Protein AF-A0A2B7ZZA5-F1 (afdb_monomer)

pLDDT: mean 92.78, std 8.33, range [49.09, 98.56]

Structure (mmCIF, N/CA/C/O backbone):
data_AF-A0A2B7ZZA5-F1
#
_entry.id   AF-A0A2B7ZZA5-F1
#
loop_
_atom_site.group_PDB
_atom_site.id
_atom_site.type_symbol
_atom_site.label_atom_id
_atom_site.label_alt_id
_atom_site.label_comp_id
_atom_site.label_asym_id
_atom_site.label_entity_id
_atom_site.label_seq_id
_atom_site.pdbx_PDB_ins_code
_atom_site.Cartn_x
_atom_site.Cartn_y
_atom_site.Cartn_z
_atom_site.occupancy
_atom_site.B_iso_or_equiv
_atom_site.auth_seq_id
_atom_site.auth_comp_id
_atom_site.auth_asym_id
_atom_site.auth_atom_id
_atom_site.pdbx_PDB_model_num
ATOM 1 N N . SER A 1 1 ? -12.307 -2.143 2.221 1.00 89.56 1 SER A N 1
ATOM 2 C CA . SER A 1 1 ? -11.939 -3.475 1.672 1.00 89.56 1 SER A CA 1
ATOM 3 C C . SER A 1 1 ? -10.626 -3.955 2.253 1.00 89.56 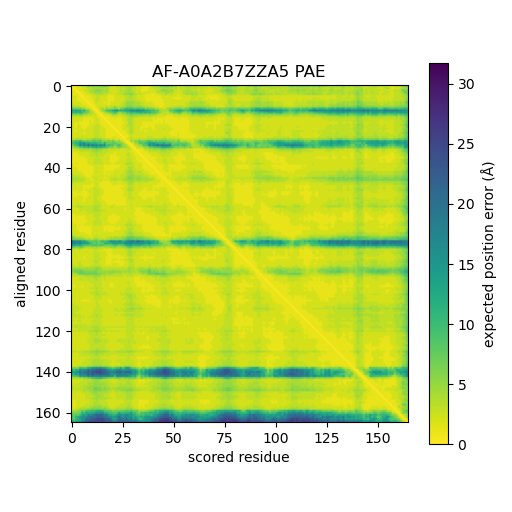1 SER A C 1
ATOM 5 O O . SER A 1 1 ? -9.896 -3.137 2.793 1.00 89.56 1 SER A O 1
ATOM 7 N N . TYR A 1 2 ? -10.281 -5.239 2.153 1.00 93.88 2 TYR A N 1
ATOM 8 C CA . TYR A 1 2 ? -8.982 -5.700 2.646 1.00 93.88 2 TYR A CA 1
ATOM 9 C C . TYR A 1 2 ? -8.316 -6.739 1.752 1.00 93.88 2 TYR A C 1
ATOM 11 O O . TYR A 1 2 ? -8.983 -7.406 0.966 1.00 93.88 2 TYR A O 1
ATOM 19 N N . SER A 1 3 ? -7.001 -6.876 1.917 1.00 93.81 3 SER A N 1
ATOM 20 C CA . SER A 1 3 ? -6.198 -7.945 1.331 1.00 93.81 3 SER A CA 1
ATOM 21 C C . SER A 1 3 ? -5.128 -8.408 2.319 1.00 93.81 3 SER A C 1
ATOM 23 O O . SER A 1 3 ? -4.377 -7.604 2.862 1.00 93.81 3 SER A O 1
ATOM 25 N N . SER A 1 4 ? -5.044 -9.708 2.578 1.00 93.00 4 SER A N 1
ATOM 26 C CA . SER A 1 4 ? -4.010 -10.291 3.450 1.00 93.00 4 SER A CA 1
ATOM 27 C C . SER A 1 4 ? -3.078 -11.253 2.714 1.00 93.00 4 SER A C 1
ATOM 29 O O . SER A 1 4 ? -2.131 -11.771 3.297 1.00 93.00 4 SER A O 1
ATOM 31 N N . GLY A 1 5 ? -3.340 -11.506 1.430 1.00 94.38 5 GLY A N 1
ATOM 32 C CA . GLY A 1 5 ? -2.539 -12.406 0.611 1.00 94.38 5 GLY A CA 1
ATOM 33 C C . GLY A 1 5 ? -1.246 -11.747 0.147 1.00 94.38 5 GLY A C 1
ATOM 34 O O . GLY A 1 5 ? -1.226 -10.564 -0.189 1.00 94.38 5 GLY A O 1
ATOM 35 N N . ASN A 1 6 ? -0.168 -12.528 0.088 1.00 97.50 6 ASN A N 1
ATOM 36 C CA . ASN A 1 6 ? 1.060 -12.077 -0.557 1.00 97.50 6 ASN A CA 1
ATOM 37 C C . ASN A 1 6 ? 0.809 -11.860 -2.055 1.00 97.50 6 ASN A C 1
ATOM 39 O O . ASN A 1 6 ? 0.188 -12.697 -2.711 1.00 97.50 6 ASN A O 1
ATOM 43 N N . VAL A 1 7 ? 1.337 -10.769 -2.600 1.00 97.81 7 VAL A N 1
ATOM 44 C CA . VAL A 1 7 ? 1.209 -10.417 -4.017 1.00 97.81 7 VAL A CA 1
ATOM 45 C C . VAL A 1 7 ? 2.576 -10.527 -4.675 1.00 97.81 7 VAL A C 1
ATOM 47 O O . VAL A 1 7 ? 3.582 -10.056 -4.141 1.00 97.81 7 VAL A O 1
ATOM 50 N N . SER A 1 8 ? 2.626 -11.154 -5.849 1.00 97.25 8 SER A N 1
ATOM 51 C CA . SER A 1 8 ? 3.846 -11.216 -6.649 1.00 97.25 8 SER A CA 1
ATOM 52 C C . SER A 1 8 ? 3.597 -10.798 -8.089 1.00 97.25 8 SER A C 1
ATOM 54 O O . SER A 1 8 ? 2.509 -11.004 -8.622 1.00 97.25 8 SER A O 1
ATOM 56 N N . GLY A 1 9 ? 4.603 -10.190 -8.712 1.00 95.62 9 GLY A N 1
ATOM 57 C CA . GLY A 1 9 ? 4.541 -9.766 -10.107 1.00 95.62 9 GLY A CA 1
ATOM 58 C C . GLY A 1 9 ? 5.895 -9.904 -10.785 1.00 95.62 9 GLY A C 1
ATOM 59 O O . GLY A 1 9 ? 6.924 -9.574 -10.199 1.00 95.62 9 GLY A O 1
ATOM 60 N N . ASN A 1 10 ? 5.900 -10.393 -12.023 1.00 95.50 10 ASN A N 1
ATOM 61 C CA . ASN A 1 10 ? 7.101 -10.511 -12.842 1.00 95.50 10 ASN A CA 1
ATOM 62 C C . ASN A 1 10 ? 6.796 -10.043 -14.266 1.00 95.50 10 ASN A C 1
ATOM 64 O O . ASN A 1 10 ? 6.030 -10.687 -14.980 1.00 95.50 10 ASN A O 1
ATOM 68 N N . LEU A 1 11 ? 7.396 -8.925 -14.666 1.00 93.56 11 LEU A N 1
ATOM 69 C CA . LEU A 1 11 ? 7.269 -8.363 -16.003 1.00 93.56 11 LEU A CA 1
ATOM 70 C C . LEU A 1 11 ? 8.636 -8.364 -16.694 1.00 93.56 11 LEU A C 1
ATOM 72 O O . LEU A 1 11 ? 9.503 -7.558 -16.375 1.00 93.56 11 LEU A O 1
ATOM 76 N N . SER A 1 12 ? 8.841 -9.261 -17.657 1.00 86.12 12 SER A N 1
ATOM 77 C CA . SER A 1 12 ? 10.101 -9.357 -18.412 1.00 86.12 12 SER A CA 1
ATOM 78 C C . SER A 1 12 ? 10.216 -8.337 -19.552 1.00 86.12 12 SER A C 1
ATOM 80 O O . SER A 1 12 ? 11.323 -8.010 -19.974 1.00 86.12 12 SER A O 1
ATOM 82 N N . ALA A 1 13 ? 9.087 -7.826 -20.048 1.00 81.69 13 ALA A N 1
ATOM 83 C CA . ALA A 1 13 ? 9.038 -6.847 -21.129 1.00 81.69 13 ALA A CA 1
ATOM 84 C C . ALA A 1 13 ? 9.404 -5.427 -20.656 1.00 81.69 13 ALA A C 1
ATOM 86 O O . ALA A 1 13 ? 9.359 -5.110 -19.466 1.00 81.69 13 ALA A O 1
ATOM 87 N N . ARG A 1 14 ? 9.720 -4.536 -21.607 1.00 84.75 14 ARG A N 1
ATOM 88 C CA . ARG A 1 14 ? 9.901 -3.101 -21.335 1.00 84.75 14 ARG A CA 1
ATOM 89 C C . ARG A 1 14 ? 8.549 -2.460 -21.007 1.00 84.75 14 ARG A C 1
ATOM 91 O O . ARG A 1 14 ? 7.862 -1.977 -21.899 1.00 84.75 14 ARG A O 1
ATOM 98 N N . GLY A 1 15 ? 8.180 -2.466 -19.730 1.00 88.00 15 GLY A N 1
ATOM 99 C CA . GLY A 1 15 ? 6.953 -1.857 -19.228 1.00 88.00 15 GLY A CA 1
ATOM 100 C C . GLY A 1 15 ? 7.041 -1.496 -17.748 1.00 88.00 15 GLY A C 1
ATOM 101 O O . GLY A 1 15 ? 7.956 -1.912 -17.034 1.00 88.00 15 GLY A O 1
ATOM 102 N N . ILE A 1 16 ? 6.087 -0.688 -17.295 1.00 92.38 16 ILE A N 1
ATOM 103 C CA . ILE A 1 16 ? 5.965 -0.304 -15.889 1.00 92.38 16 ILE A CA 1
ATOM 104 C C . ILE A 1 16 ? 5.022 -1.295 -15.209 1.00 92.38 16 ILE A C 1
ATOM 106 O O . ILE A 1 16 ? 3.869 -1.437 -15.615 1.00 92.38 16 ILE A O 1
ATOM 110 N N . LEU A 1 17 ? 5.509 -1.971 -14.171 1.00 95.62 17 LEU A N 1
ATOM 111 C CA . LEU A 1 17 ? 4.684 -2.834 -13.331 1.00 95.62 17 LEU A CA 1
ATOM 112 C C . LEU A 1 17 ? 4.091 -2.010 -12.182 1.00 95.62 17 LEU A C 1
ATOM 114 O O . LEU A 1 17 ? 4.825 -1.599 -11.287 1.00 95.62 17 LEU A O 1
ATOM 118 N N . ASN A 1 18 ? 2.774 -1.801 -12.203 1.00 96.88 18 ASN A N 1
ATOM 119 C CA . ASN A 1 18 ? 2.022 -1.238 -11.080 1.00 96.88 18 ASN A CA 1
ATOM 120 C C . ASN A 1 18 ? 1.524 -2.375 -10.190 1.00 96.88 18 ASN A C 1
ATOM 122 O O . ASN A 1 18 ? 0.770 -3.232 -10.655 1.00 96.88 18 ASN A O 1
ATOM 126 N N . ILE A 1 19 ? 1.939 -2.398 -8.927 1.00 97.88 19 ILE A N 1
ATOM 127 C CA . ILE A 1 19 ? 1.622 -3.492 -8.009 1.00 97.88 19 ILE A CA 1
ATOM 128 C C . ILE A 1 19 ? 1.348 -2.976 -6.600 1.00 97.88 19 ILE A C 1
ATOM 130 O O . ILE A 1 19 ? 2.120 -2.202 -6.035 1.00 97.88 19 ILE A O 1
ATOM 134 N N . GLY A 1 20 ? 0.246 -3.444 -6.023 1.00 97.56 20 GLY A N 1
ATOM 135 C CA . GLY A 1 20 ? -0.093 -3.192 -4.635 1.00 97.56 20 GLY A CA 1
ATOM 136 C C . GLY A 1 20 ? -0.893 -4.321 -4.018 1.00 97.56 20 GLY A C 1
ATOM 137 O O . GLY A 1 20 ? -1.386 -5.203 -4.723 1.00 97.56 20 GLY A O 1
ATOM 138 N N . GLY A 1 21 ? -0.993 -4.310 -2.690 1.00 97.19 21 GLY A N 1
ATOM 139 C CA . GLY A 1 21 ? -1.677 -5.359 -1.939 1.00 97.19 21 GLY A CA 1
ATOM 140 C C . GLY A 1 21 ? -3.180 -5.405 -2.211 1.00 97.19 21 GLY A C 1
ATOM 141 O O . GLY A 1 21 ? -3.770 -6.483 -2.173 1.00 97.19 21 GLY A O 1
ATOM 142 N N . LEU A 1 22 ? -3.793 -4.254 -2.510 1.00 94.69 22 LEU A N 1
ATOM 143 C CA . LEU A 1 22 ? -5.219 -4.131 -2.814 1.00 94.69 22 LEU A CA 1
ATOM 144 C C . LEU A 1 22 ? -5.487 -3.981 -4.318 1.00 94.69 22 LEU A C 1
ATOM 146 O O . LEU A 1 22 ? -6.417 -4.599 -4.829 1.00 94.69 22 LEU A O 1
ATOM 150 N N . ALA A 1 23 ? -4.704 -3.160 -5.022 1.00 95.75 23 ALA A N 1
ATOM 151 C CA . ALA A 1 23 ? -4.874 -2.905 -6.453 1.00 95.75 23 ALA A CA 1
ATOM 152 C C . ALA A 1 23 ? -3.553 -2.500 -7.126 1.00 95.75 23 ALA A C 1
ATOM 154 O O . ALA A 1 23 ? -2.614 -2.072 -6.465 1.00 95.75 23 ALA A O 1
ATOM 155 N N . GLY A 1 24 ? -3.474 -2.586 -8.456 1.00 96.56 24 GLY A N 1
ATOM 156 C CA . GLY A 1 24 ? -2.354 -2.002 -9.208 1.00 96.56 24 GLY A CA 1
ATOM 157 C C . GLY A 1 24 ? -2.426 -0.472 -9.230 1.00 96.56 24 GLY A C 1
ATOM 158 O O . GLY A 1 24 ? -1.463 0.201 -8.867 1.00 96.56 24 GLY A O 1
ATOM 159 N N . THR A 1 25 ? -3.601 0.057 -9.576 1.00 95.88 25 THR A N 1
ATOM 160 C CA . THR A 1 25 ? -3.884 1.493 -9.658 1.00 95.88 25 THR A CA 1
ATOM 161 C C . THR A 1 25 ? -5.193 1.802 -8.948 1.00 95.88 25 THR A C 1
ATOM 163 O O . THR A 1 25 ? -6.185 1.094 -9.113 1.00 95.88 25 THR A O 1
ATOM 166 N N . LEU A 1 26 ? -5.182 2.873 -8.168 1.00 93.56 26 LEU A N 1
ATOM 167 C CA . LEU A 1 26 ? -6.328 3.474 -7.513 1.00 93.56 26 LEU A CA 1
ATOM 168 C C . LEU A 1 26 ? -6.388 4.934 -7.963 1.00 93.56 26 LEU A C 1
ATOM 170 O O . LEU A 1 26 ? -5.543 5.732 -7.567 1.00 93.56 26 LEU A O 1
ATOM 174 N N . GLU A 1 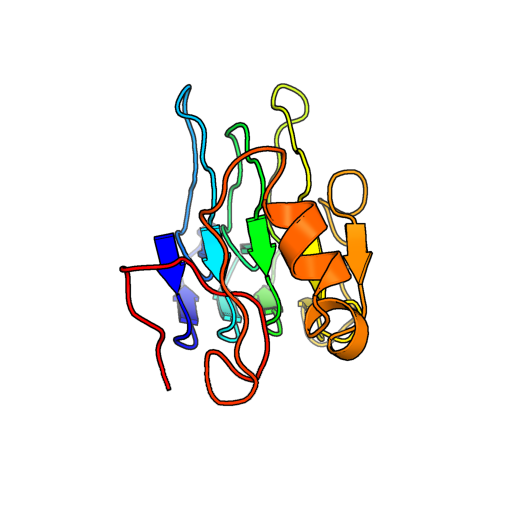27 ? -7.348 5.274 -8.817 1.00 91.50 27 GLU A N 1
ATOM 175 C CA . GLU A 1 27 ? -7.468 6.596 -9.440 1.00 91.50 27 GLU A CA 1
ATOM 176 C C . GLU A 1 27 ? -8.930 7.051 -9.534 1.00 91.50 27 GLU A C 1
ATOM 178 O O . GLU A 1 27 ? -9.857 6.247 -9.414 1.00 91.50 27 GLU A O 1
ATOM 183 N N . GLY A 1 28 ? -9.127 8.349 -9.767 1.00 85.44 28 GLY A N 1
ATOM 184 C CA . GLY A 1 28 ? -10.437 8.954 -10.002 1.00 85.44 28 GLY A CA 1
ATOM 185 C C . GLY A 1 28 ? -10.966 9.778 -8.828 1.00 85.44 28 GLY A C 1
ATOM 186 O O . GLY A 1 28 ? -10.280 10.020 -7.838 1.00 85.44 28 GLY A O 1
ATOM 187 N N . SER A 1 29 ? -12.211 10.240 -8.959 1.00 75.81 29 SER A N 1
ATOM 188 C CA . SER A 1 29 ? -12.876 11.120 -7.986 1.00 75.81 29 SER A CA 1
ATOM 189 C C . SER A 1 29 ? -13.521 10.378 -6.808 1.00 75.81 29 SER A C 1
ATOM 191 O O . SER A 1 29 ? -14.165 11.003 -5.967 1.00 75.81 29 SER A O 1
ATOM 193 N N . GLY A 1 30 ? -13.414 9.048 -6.765 1.00 70.75 30 GLY A N 1
ATOM 194 C CA . GLY A 1 30 ? -13.935 8.236 -5.670 1.00 70.75 30 GLY A CA 1
ATOM 195 C C . GLY A 1 30 ? -13.054 8.332 -4.425 1.00 70.75 30 GLY A C 1
ATOM 196 O O . GLY A 1 30 ? -11.830 8.352 -4.524 1.00 70.75 30 GLY A O 1
ATOM 197 N N . ASN A 1 31 ? -13.676 8.350 -3.245 1.00 82.75 31 ASN A N 1
ATOM 198 C CA . ASN A 1 31 ? -12.956 8.269 -1.976 1.00 82.75 31 ASN A CA 1
ATOM 199 C C . ASN A 1 31 ? -12.689 6.805 -1.623 1.00 82.75 31 ASN A C 1
ATOM 201 O O . ASN A 1 31 ? -13.620 5.999 -1.562 1.00 82.75 31 ASN A O 1
ATOM 205 N N . ILE A 1 32 ? -11.432 6.469 -1.340 1.00 90.50 32 ILE A N 1
ATOM 206 C CA . ILE A 1 32 ? -11.048 5.128 -0.893 1.00 90.50 32 ILE A CA 1
ATOM 207 C C . ILE A 1 32 ? -10.900 5.175 0.613 1.00 90.50 32 ILE A C 1
ATOM 209 O O . ILE A 1 32 ? -9.970 5.780 1.143 1.00 90.50 32 ILE A O 1
ATOM 213 N N . SER A 1 33 ? -11.827 4.541 1.314 1.00 92.94 33 SER A N 1
ATOM 214 C CA . SER A 1 33 ? -11.854 4.590 2.765 1.00 92.94 33 SER A CA 1
ATOM 215 C C . SER A 1 33 ? -11.920 3.213 3.390 1.00 92.94 33 SER A C 1
ATOM 217 O O . SER A 1 33 ? -12.440 2.261 2.803 1.00 92.94 33 SER A O 1
ATOM 219 N N . ASN A 1 34 ? -11.402 3.129 4.613 1.00 93.81 34 ASN A N 1
ATOM 220 C CA . ASN A 1 34 ? -11.479 1.937 5.445 1.00 93.81 34 ASN A CA 1
ATOM 221 C C . ASN A 1 34 ? -10.912 0.708 4.718 1.00 93.81 34 ASN A C 1
ATOM 223 O O . ASN A 1 34 ? -11.598 -0.301 4.504 1.00 93.81 34 ASN A O 1
ATOM 227 N N . CYS A 1 35 ? -9.665 0.834 4.262 1.00 94.56 35 CYS A N 1
ATOM 228 C CA . CYS A 1 35 ? -8.975 -0.209 3.520 1.00 94.56 35 CYS A CA 1
ATOM 229 C C . CYS A 1 35 ? -7.667 -0.615 4.183 1.00 94.56 35 CYS A C 1
ATOM 231 O O . CYS A 1 35 ? -6.948 0.221 4.724 1.00 94.56 35 CYS A O 1
ATOM 233 N N . PHE A 1 36 ? -7.321 -1.897 4.094 1.00 96.62 36 PHE A N 1
ATOM 234 C CA . PHE A 1 36 ? -6.014 -2.341 4.559 1.00 96.62 36 PHE A CA 1
ATOM 235 C C . PHE A 1 36 ? -5.396 -3.451 3.722 1.00 96.62 36 PHE A C 1
ATOM 237 O O . PHE A 1 36 ? -6.103 -4.245 3.099 1.00 96.62 36 PHE A O 1
ATOM 244 N N . ALA A 1 37 ? -4.065 -3.518 3.754 1.00 97.50 37 ALA A N 1
ATOM 245 C CA . ALA A 1 37 ? -3.307 -4.623 3.187 1.00 97.50 37 ALA A CA 1
ATOM 246 C C . ALA A 1 37 ? -2.207 -5.113 4.140 1.00 97.50 37 ALA A C 1
ATOM 248 O O . ALA A 1 37 ? -1.402 -4.322 4.629 1.00 97.50 37 ALA A O 1
ATOM 249 N N . THR A 1 38 ? -2.154 -6.417 4.408 1.00 97.00 38 THR A N 1
ATOM 250 C CA . THR 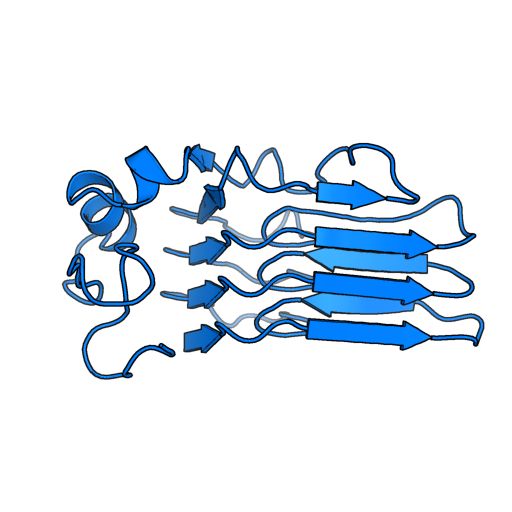A 1 38 ? -1.143 -7.008 5.312 1.00 97.00 38 THR A CA 1
ATOM 251 C C . THR A 1 38 ? -0.179 -7.970 4.627 1.00 97.00 38 THR A C 1
ATOM 253 O O . THR A 1 38 ? 0.876 -8.271 5.181 1.00 97.00 38 THR A O 1
ATOM 256 N N . GLY A 1 39 ? -0.508 -8.427 3.417 1.00 96.88 39 GLY A N 1
ATOM 257 C CA . GLY A 1 39 ? 0.345 -9.326 2.647 1.00 96.88 39 GLY A CA 1
ATOM 258 C C . GLY A 1 39 ? 1.624 -8.656 2.146 1.00 96.88 39 GLY A C 1
ATOM 259 O O . GLY A 1 39 ? 1.661 -7.452 1.888 1.00 96.88 39 GLY A O 1
ATOM 260 N N . ASN A 1 40 ? 2.678 -9.452 1.983 1.00 98.31 40 ASN A N 1
ATOM 261 C CA . ASN A 1 40 ? 3.945 -8.987 1.426 1.00 98.31 40 ASN A CA 1
ATOM 262 C C . ASN A 1 40 ? 3.859 -8.845 -0.097 1.00 98.31 40 ASN A C 1
ATOM 264 O O . ASN A 1 40 ? 3.217 -9.653 -0.770 1.00 98.31 40 ASN A O 1
ATOM 268 N N . ILE A 1 41 ? 4.582 -7.873 -0.648 1.00 98.56 41 ILE A N 1
ATOM 269 C CA . ILE A 1 41 ? 4.692 -7.628 -2.086 1.00 98.56 41 ILE A CA 1
ATOM 270 C C . ILE A 1 41 ? 6.093 -8.003 -2.563 1.00 98.56 41 ILE A C 1
ATOM 272 O O . ILE A 1 41 ? 7.085 -7.523 -2.018 1.00 98.56 41 ILE A O 1
ATOM 276 N N . ASN A 1 42 ? 6.166 -8.822 -3.614 1.00 97.81 42 ASN A N 1
ATOM 277 C CA . ASN A 1 42 ? 7.412 -9.189 -4.287 1.00 97.81 42 ASN A CA 1
ATOM 278 C C . ASN A 1 42 ? 7.293 -8.952 -5.795 1.00 97.81 42 ASN A C 1
ATOM 280 O O . ASN A 1 42 ? 6.617 -9.698 -6.503 1.00 97.81 42 ASN A O 1
ATOM 284 N N . ALA A 1 43 ? 7.953 -7.918 -6.300 1.00 96.38 43 ALA A N 1
ATOM 285 C CA . ALA A 1 43 ? 7.806 -7.481 -7.680 1.00 96.38 43 ALA A CA 1
ATOM 286 C C . ALA A 1 43 ? 9.140 -7.467 -8.420 1.00 96.38 43 ALA A C 1
ATOM 288 O O . ALA A 1 43 ? 10.156 -7.012 -7.895 1.00 96.38 43 ALA A O 1
ATOM 289 N N . ARG A 1 44 ? 9.130 -7.905 -9.677 1.00 95.12 44 ARG A N 1
ATOM 290 C CA . ARG A 1 44 ? 10.272 -7.812 -10.581 1.00 95.12 44 ARG A CA 1
ATOM 291 C C . ARG A 1 44 ? 9.840 -7.248 -11.928 1.00 95.12 44 ARG A C 1
ATOM 293 O O . ARG A 1 44 ? 8.867 -7.718 -12.509 1.00 95.12 44 ARG A O 1
ATOM 300 N N . SER A 1 45 ? 10.591 -6.281 -12.443 1.00 94.62 45 SER A N 1
ATOM 301 C CA . SER A 1 45 ? 10.418 -5.766 -13.801 1.00 94.62 45 SER A CA 1
ATOM 302 C C . SER A 1 45 ? 11.756 -5.671 -14.531 1.00 94.62 45 SER A C 1
ATOM 304 O O . SER A 1 45 ? 12.775 -5.318 -13.943 1.00 94.62 45 SER A O 1
ATOM 306 N N . GLY A 1 46 ? 11.756 -5.962 -15.832 1.00 91.62 46 GLY A N 1
ATOM 307 C CA . GLY A 1 46 ? 12.876 -5.701 -16.738 1.00 91.62 46 GLY A CA 1
ATOM 308 C C . GLY A 1 46 ? 13.040 -4.221 -17.099 1.00 91.62 46 GLY A C 1
ATOM 309 O O . GLY A 1 46 ? 13.940 -3.889 -17.872 1.00 91.62 46 GLY A O 1
ATOM 310 N N . PHE A 1 47 ? 12.177 -3.346 -16.569 1.00 92.44 47 PHE A N 1
ATOM 311 C CA . PHE A 1 47 ? 12.250 -1.898 -16.723 1.00 92.44 47 PHE A CA 1
ATOM 312 C C . PHE A 1 47 ? 11.975 -1.192 -15.387 1.00 92.44 47 PHE A C 1
ATOM 314 O O . PHE A 1 47 ? 12.911 -1.039 -14.612 1.00 92.44 47 PHE A O 1
ATOM 321 N N . ALA A 1 48 ? 10.735 -0.804 -15.074 1.00 93.81 48 ALA A N 1
ATOM 322 C CA . ALA A 1 48 ? 10.402 -0.048 -13.857 1.00 93.81 48 ALA A CA 1
ATOM 323 C C . ALA A 1 48 ? 9.287 -0.712 -13.035 1.00 93.81 48 ALA A C 1
ATOM 325 O O . ALA A 1 48 ? 8.447 -1.440 -13.578 1.00 93.81 48 ALA A O 1
ATOM 326 N N . VAL A 1 49 ? 9.272 -0.431 -11.728 1.00 95.94 49 VAL A N 1
ATOM 327 C CA . VAL A 1 49 ? 8.216 -0.856 -10.798 1.00 95.94 49 VAL A CA 1
ATOM 328 C C . VAL A 1 49 ? 7.674 0.344 -10.027 1.00 95.94 49 VAL A C 1
ATOM 330 O O . VAL A 1 49 ? 8.444 1.124 -9.461 1.00 95.94 49 VAL A O 1
ATOM 333 N N . TYR A 1 50 ? 6.346 0.443 -9.971 1.00 97.00 50 TYR A N 1
ATOM 334 C CA . TYR A 1 50 ? 5.612 1.278 -9.026 1.00 97.00 50 TYR A CA 1
ATOM 335 C C . TYR A 1 50 ? 4.940 0.360 -8.010 1.00 97.00 50 TYR A C 1
ATOM 337 O O . TYR A 1 50 ? 4.022 -0.390 -8.348 1.00 97.00 50 TYR A O 1
ATOM 345 N N . GLY A 1 51 ? 5.457 0.368 -6.783 1.00 97.44 51 GLY A N 1
ATOM 346 C CA . GLY A 1 51 ? 5.074 -0.572 -5.734 1.00 97.44 51 GLY A CA 1
ATOM 347 C C . GLY A 1 51 ? 4.602 0.147 -4.480 1.00 97.44 51 GLY A C 1
ATOM 348 O O . GLY A 1 51 ? 5.288 1.036 -3.986 1.00 97.44 51 GLY A O 1
ATOM 349 N N . GLY A 1 52 ? 3.459 -0.253 -3.934 1.00 97.81 52 GLY A N 1
ATOM 350 C CA . GLY A 1 52 ? 2.980 0.274 -2.658 1.00 97.81 52 GLY A CA 1
ATOM 351 C C . GLY A 1 52 ? 2.111 -0.727 -1.920 1.00 97.81 52 GLY A C 1
ATOM 352 O O . GLY A 1 52 ? 1.455 -1.557 -2.540 1.00 97.81 52 GLY A O 1
ATOM 353 N N . GLY A 1 53 ? 2.099 -0.675 -0.589 1.00 98.12 53 GLY A N 1
ATOM 354 C CA . GLY A 1 53 ? 1.379 -1.656 0.226 1.00 98.12 53 GLY A CA 1
ATOM 355 C C . GLY A 1 53 ? -0.113 -1.753 -0.103 1.00 98.12 53 GLY A C 1
ATOM 356 O O . GLY A 1 53 ? -0.659 -2.851 -0.088 1.00 98.12 53 GLY A O 1
ATOM 357 N N . LEU A 1 54 ? -0.765 -0.648 -0.485 1.00 97.44 54 LEU A N 1
ATOM 358 C CA . LEU A 1 54 ? -2.145 -0.655 -0.987 1.00 97.44 54 LEU A CA 1
ATOM 359 C C . LEU A 1 54 ? -2.190 -0.691 -2.515 1.00 97.44 54 LEU A C 1
ATOM 361 O O . LEU A 1 54 ? -2.877 -1.547 -3.077 1.00 97.44 54 LEU A O 1
ATOM 365 N N . ALA A 1 55 ? -1.471 0.222 -3.173 1.00 97.56 55 ALA A N 1
ATOM 366 C CA . ALA A 1 55 ? -1.468 0.359 -4.624 1.00 97.56 55 ALA A CA 1
ATOM 367 C C . ALA A 1 55 ? -0.101 0.737 -5.198 1.00 97.56 55 ALA A C 1
ATOM 369 O O . ALA A 1 55 ? 0.681 1.444 -4.568 1.00 97.56 55 ALA A O 1
ATOM 370 N N . GLY A 1 56 ? 0.161 0.323 -6.437 1.00 97.62 56 GLY A N 1
ATOM 371 C CA . GLY A 1 56 ? 1.322 0.800 -7.188 1.00 97.62 56 GLY A CA 1
ATOM 372 C C . GLY A 1 56 ? 1.188 2.284 -7.523 1.00 97.62 56 GLY A C 1
ATOM 373 O O .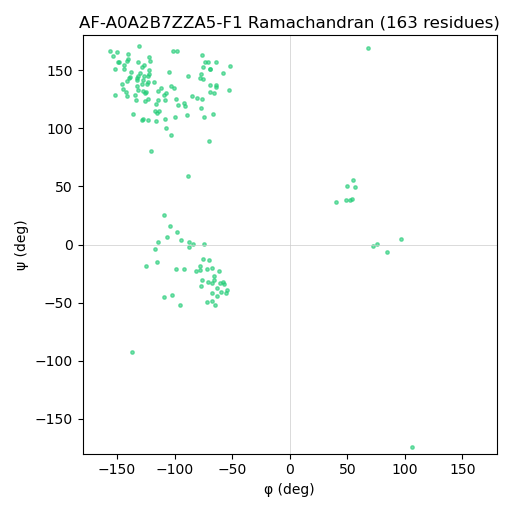 GLY A 1 56 ? 2.084 3.072 -7.229 1.00 97.62 56 GLY A O 1
ATOM 374 N N . ALA A 1 57 ? 0.031 2.678 -8.052 1.00 96.56 57 ALA A N 1
ATOM 375 C CA . ALA A 1 57 ? -0.355 4.070 -8.258 1.00 96.56 57 ALA A CA 1
ATOM 376 C C . ALA A 1 57 ? -1.576 4.415 -7.394 1.00 96.56 57 ALA A C 1
ATOM 378 O O . ALA A 1 57 ? -2.627 3.790 -7.508 1.00 96.56 57 ALA A O 1
ATOM 379 N N . LEU A 1 58 ? -1.429 5.404 -6.520 1.00 96.19 58 LEU A N 1
ATOM 380 C CA . LEU A 1 58 ? -2.413 5.851 -5.541 1.00 96.19 58 LEU A CA 1
ATOM 381 C C . LEU A 1 58 ? -2.749 7.326 -5.799 1.00 96.19 58 LEU A C 1
ATOM 383 O O . LEU A 1 58 ? -2.220 8.235 -5.160 1.00 96.19 58 LEU A O 1
ATOM 387 N N . LEU A 1 59 ? -3.618 7.543 -6.781 1.00 95.12 59 LEU A N 1
ATOM 388 C CA . LEU A 1 59 ? -3.958 8.832 -7.387 1.00 95.12 59 LEU A CA 1
ATOM 389 C C . LEU A 1 59 ? -5.379 9.299 -7.023 1.00 95.12 59 LEU A C 1
ATOM 391 O O . LEU A 1 59 ? -5.998 10.052 -7.772 1.00 95.12 59 LEU A O 1
ATOM 395 N N . ALA A 1 60 ? -5.904 8.834 -5.890 1.00 94.06 60 ALA A N 1
ATOM 396 C CA . ALA A 1 60 ? -7.220 9.182 -5.363 1.00 94.06 60 ALA A CA 1
ATOM 397 C C . ALA A 1 60 ? -7.118 9.567 -3.881 1.00 94.06 60 ALA A C 1
ATOM 399 O O . ALA A 1 60 ? -6.183 9.155 -3.189 1.00 94.06 60 ALA A O 1
ATOM 400 N N . SER A 1 61 ? -8.093 10.335 -3.388 1.00 94.88 61 SER A N 1
ATOM 401 C CA . SER A 1 61 ? -8.174 10.669 -1.964 1.00 94.88 61 SER A CA 1
ATOM 402 C C . SER A 1 61 ? -8.448 9.416 -1.139 1.00 94.88 61 SER A C 1
ATOM 404 O O . SER A 1 61 ? -9.374 8.653 -1.440 1.00 94.88 61 SER A O 1
ATOM 406 N N . ILE A 1 62 ? -7.652 9.212 -0.088 1.00 94.75 62 ILE A N 1
ATOM 407 C CA . ILE A 1 62 ? -7.770 8.049 0.786 1.00 94.75 62 ILE A CA 1
ATOM 408 C C . ILE A 1 62 ? -7.894 8.431 2.260 1.00 94.75 62 ILE A C 1
ATOM 410 O O . ILE A 1 62 ? -7.287 9.397 2.728 1.00 94.75 62 ILE A O 1
ATOM 414 N N . ALA A 1 63 ? -8.681 7.653 3.003 1.00 95.00 63 ALA A N 1
ATOM 415 C CA . ALA A 1 63 ? -8.938 7.903 4.415 1.00 95.00 63 ALA A CA 1
ATOM 416 C C . ALA A 1 63 ? -9.005 6.619 5.247 1.00 95.00 63 ALA A C 1
ATOM 418 O O . ALA A 1 63 ? -9.632 5.644 4.836 1.00 95.00 63 ALA A O 1
ATOM 419 N N . ASN A 1 64 ? -8.445 6.643 6.459 1.00 95.94 64 ASN A N 1
ATOM 420 C CA . ASN A 1 64 ? -8.523 5.533 7.416 1.00 95.94 64 ASN A CA 1
ATOM 421 C C . ASN A 1 64 ? -7.975 4.227 6.825 1.00 95.94 64 ASN A C 1
ATOM 423 O O . ASN A 1 64 ? -8.643 3.193 6.831 1.00 95.94 64 ASN A O 1
ATOM 427 N N . CYS A 1 65 ? -6.781 4.290 6.245 1.00 96.81 65 CYS A N 1
ATOM 428 C CA . CYS A 1 65 ? -6.184 3.169 5.533 1.00 96.81 65 CYS A CA 1
ATOM 429 C C . CYS A 1 65 ? -4.830 2.799 6.127 1.00 96.81 65 CYS A C 1
ATOM 431 O O . CYS A 1 65 ? -4.103 3.662 6.623 1.00 96.81 65 CYS A O 1
ATOM 433 N N . TYR A 1 66 ? -4.446 1.526 6.045 1.00 98.00 66 TYR A N 1
ATOM 434 C CA . TYR A 1 66 ? -3.104 1.132 6.464 1.00 98.00 66 TYR A CA 1
ATOM 435 C C . TYR A 1 66 ? -2.522 -0.041 5.679 1.00 98.00 66 TYR A C 1
ATOM 437 O O . TYR A 1 66 ? -3.246 -0.866 5.123 1.00 98.00 66 TYR A O 1
ATOM 445 N N . ALA A 1 67 ? -1.193 -0.135 5.673 1.00 98.44 67 ALA A N 1
ATOM 446 C CA . ALA A 1 67 ? -0.476 -1.292 5.150 1.00 98.44 67 ALA A CA 1
ATOM 447 C C . ALA A 1 67 ? 0.620 -1.760 6.116 1.00 98.44 67 ALA A C 1
ATOM 449 O O . ALA A 1 67 ? 1.284 -0.936 6.755 1.00 98.44 67 ALA A O 1
ATOM 450 N N . THR A 1 68 ? 0.806 -3.079 6.242 1.00 98.06 68 THR A N 1
ATOM 451 C CA . THR A 1 68 ? 1.792 -3.654 7.183 1.00 98.06 68 THR A CA 1
ATOM 452 C C . THR A 1 68 ? 2.821 -4.596 6.576 1.00 98.06 68 THR A C 1
ATOM 454 O O . THR A 1 68 ? 3.846 -4.831 7.222 1.00 98.06 68 THR A O 1
ATOM 457 N N . GLY A 1 69 ? 2.556 -5.121 5.378 1.00 97.94 69 GLY A N 1
ATOM 458 C CA . GLY A 1 69 ? 3.431 -6.067 4.694 1.00 97.94 69 GLY A CA 1
ATOM 459 C C . GLY A 1 69 ? 4.722 -5.433 4.180 1.00 97.94 69 GLY A C 1
ATOM 460 O O . GLY A 1 69 ? 4.802 -4.226 3.945 1.00 97.94 69 GLY A O 1
ATOM 461 N N . ASN A 1 70 ? 5.737 -6.271 3.983 1.00 98.56 70 ASN A N 1
ATOM 462 C CA . ASN A 1 70 ? 6.985 -5.880 3.336 1.00 98.56 70 ASN A CA 1
ATOM 463 C C . ASN A 1 70 ? 6.750 -5.600 1.847 1.00 98.56 70 ASN A C 1
ATOM 465 O O . ASN A 1 70 ? 5.903 -6.236 1.219 1.00 98.56 70 ASN A O 1
ATOM 469 N N . VAL A 1 71 ? 7.550 -4.709 1.263 1.00 98.50 71 VAL A N 1
ATOM 470 C CA . VAL A 1 71 ? 7.507 -4.401 -0.173 1.00 98.50 71 VAL A CA 1
ATOM 471 C C . VAL A 1 71 ? 8.911 -4.543 -0.744 1.00 98.50 71 VAL A C 1
ATOM 473 O O . VAL A 1 71 ? 9.788 -3.725 -0.478 1.00 98.50 71 VAL A O 1
ATOM 476 N N . ALA A 1 72 ? 9.134 -5.587 -1.534 1.00 97.88 72 ALA A N 1
ATOM 477 C CA . ALA A 1 72 ? 10.409 -5.859 -2.182 1.00 97.88 72 ALA A CA 1
ATOM 478 C C . ALA A 1 72 ? 10.251 -5.770 -3.699 1.00 97.88 72 ALA A C 1
ATOM 480 O O . ALA A 1 72 ? 9.568 -6.586 -4.320 1.00 97.88 72 ALA A O 1
ATOM 481 N N . CYS A 1 73 ? 10.887 -4.769 -4.303 1.00 96.44 73 CYS A N 1
ATOM 482 C CA . CYS A 1 73 ? 10.845 -4.551 -5.744 1.00 96.44 73 CYS A CA 1
ATOM 483 C C . CYS A 1 73 ? 12.245 -4.670 -6.350 1.00 96.44 73 CYS A C 1
ATOM 485 O O . CYS A 1 73 ? 13.229 -4.205 -5.783 1.00 96.44 73 CYS A O 1
ATOM 487 N N . THR A 1 74 ? 12.346 -5.291 -7.521 1.00 94.81 74 THR A N 1
ATOM 488 C CA . THR A 1 74 ? 13.584 -5.373 -8.304 1.00 94.81 74 THR A CA 1
ATOM 489 C C . THR A 1 74 ? 13.325 -4.851 -9.708 1.00 94.81 74 THR A C 1
ATOM 491 O O . THR A 1 74 ? 12.447 -5.363 -10.403 1.00 94.81 74 THR A O 1
ATOM 494 N N . ALA A 1 75 ? 14.088 -3.854 -10.144 1.00 92.62 75 ALA A N 1
ATOM 495 C CA . ALA A 1 75 ? 13.990 -3.328 -11.499 1.00 92.62 75 ALA A CA 1
ATOM 496 C C . ALA A 1 75 ? 15.328 -2.789 -12.007 1.00 92.62 75 ALA A C 1
ATOM 498 O O . ALA A 1 75 ? 16.216 -2.433 -11.233 1.00 92.62 75 ALA A O 1
ATOM 499 N N . THR A 1 76 ? 15.464 -2.737 -13.328 1.00 88.50 76 THR A N 1
ATOM 500 C CA . THR A 1 76 ? 16.692 -2.323 -14.023 1.00 88.50 76 THR A CA 1
ATOM 501 C C . THR A 1 76 ? 16.722 -0.827 -14.343 1.00 88.50 76 THR A C 1
ATOM 503 O O . THR A 1 76 ? 17.800 -0.278 -14.561 1.00 88.50 76 THR A O 1
ATOM 506 N N . ALA A 1 77 ? 15.567 -0.155 -14.386 1.00 79.06 77 ALA A N 1
ATOM 507 C CA . ALA A 1 77 ? 15.487 1.284 -14.595 1.00 79.06 77 ALA A CA 1
ATOM 508 C C . ALA A 1 77 ? 15.889 2.053 -13.331 1.00 79.06 77 ALA A C 1
ATOM 510 O O . ALA A 1 77 ? 15.704 1.589 -12.205 1.00 79.06 77 ALA A O 1
ATOM 511 N N . GLN A 1 78 ? 16.395 3.271 -13.536 1.00 69.31 78 GLN A N 1
ATOM 512 C CA . GLN A 1 78 ? 16.793 4.174 -12.454 1.00 69.31 78 GLN A CA 1
ATOM 513 C C . GLN A 1 78 ? 15.594 4.765 -11.694 1.00 69.31 78 GLN A C 1
ATOM 515 O O . GLN A 1 78 ? 15.747 5.184 -10.552 1.00 69.31 78 GLN A O 1
ATOM 520 N N . THR A 1 79 ? 14.400 4.783 -12.293 1.00 75.12 79 THR A N 1
ATOM 521 C CA . THR A 1 79 ? 13.191 5.365 -11.698 1.00 75.12 79 THR A CA 1
ATOM 522 C C . THR A 1 79 ? 12.255 4.277 -11.169 1.00 75.12 79 THR A C 1
ATOM 524 O O . THR A 1 79 ? 11.429 3.725 -11.894 1.00 75.12 79 THR A O 1
ATOM 527 N N . ASN A 1 80 ? 12.384 3.974 -9.877 1.00 90.38 80 ASN A N 1
ATOM 528 C CA . ASN A 1 80 ? 11.468 3.103 -9.140 1.00 90.38 80 ASN A CA 1
ATOM 529 C C . ASN A 1 80 ? 10.757 3.929 -8.077 1.00 90.38 80 ASN A C 1
ATOM 531 O O . ASN A 1 80 ? 11.412 4.549 -7.242 1.00 90.38 80 ASN A O 1
ATOM 535 N N . ASN A 1 81 ? 9.429 3.915 -8.109 1.00 96.00 81 ASN A N 1
ATOM 536 C CA . ASN A 1 81 ? 8.615 4.682 -7.176 1.00 96.00 81 ASN A CA 1
ATOM 537 C C . ASN A 1 81 ? 7.973 3.708 -6.200 1.00 96.00 81 ASN A C 1
ATOM 539 O O . ASN A 1 81 ? 7.010 3.020 -6.544 1.00 96.00 81 ASN A O 1
ATOM 543 N N . ILE A 1 82 ? 8.560 3.611 -5.010 1.00 97.12 82 ILE A N 1
ATOM 544 C CA . ILE A 1 82 ? 8.082 2.724 -3.959 1.00 97.12 82 ILE A CA 1
ATOM 545 C C . ILE A 1 82 ? 7.585 3.560 -2.790 1.00 97.12 82 ILE A C 1
ATOM 547 O O . ILE A 1 82 ? 8.280 4.462 -2.329 1.00 97.12 82 ILE A O 1
ATOM 551 N N . GLY A 1 83 ? 6.400 3.228 -2.300 1.00 97.44 83 GLY A N 1
ATOM 552 C CA . GLY A 1 83 ? 5.833 3.807 -1.092 1.00 97.44 83 GLY A CA 1
ATOM 553 C C . GLY A 1 83 ? 5.329 2.724 -0.156 1.00 97.44 83 GLY A C 1
ATOM 554 O O . GLY A 1 83 ? 5.274 1.540 -0.498 1.00 97.44 83 GLY A O 1
ATOM 555 N N . ALA A 1 84 ? 4.967 3.120 1.055 1.00 97.50 84 ALA A N 1
ATOM 556 C CA . ALA A 1 84 ? 4.400 2.187 2.015 1.00 97.50 84 ALA A CA 1
ATOM 557 C C . ALA A 1 84 ? 2.934 1.859 1.718 1.00 97.50 84 ALA A C 1
ATOM 559 O O . ALA A 1 84 ? 2.513 0.724 1.910 1.00 97.50 84 ALA A O 1
ATOM 560 N N . LEU A 1 85 ? 2.158 2.824 1.232 1.00 97.81 85 LEU A N 1
ATOM 561 C CA . LEU A 1 85 ? 0.784 2.673 0.758 1.00 97.81 85 LEU A CA 1
ATOM 562 C C . LEU A 1 85 ? 0.720 2.810 -0.765 1.00 97.81 85 LEU A C 1
ATOM 564 O O . LEU A 1 85 ? 0.059 1.990 -1.400 1.00 97.81 85 LEU A O 1
ATOM 568 N N . GLY A 1 86 ? 1.394 3.810 -1.336 1.00 97.38 86 GLY A N 1
ATOM 569 C CA . GLY A 1 86 ? 1.333 4.150 -2.758 1.00 97.38 86 GLY A CA 1
ATOM 570 C C . GLY A 1 86 ? 2.711 4.374 -3.369 1.00 97.38 86 GLY A C 1
ATOM 571 O O . GLY A 1 86 ? 3.442 5.235 -2.899 1.00 97.38 86 GLY A O 1
ATOM 572 N N . GLY A 1 87 ? 3.055 3.652 -4.438 1.00 97.19 87 GLY A N 1
ATOM 573 C CA . GLY A 1 87 ? 4.308 3.880 -5.169 1.00 97.19 87 GLY A CA 1
ATOM 574 C C . GLY A 1 87 ? 4.345 5.252 -5.842 1.00 97.19 87 GLY A C 1
ATOM 575 O O . GLY A 1 87 ? 5.261 6.038 -5.623 1.00 97.19 87 GLY A O 1
ATOM 576 N N . VAL A 1 88 ? 3.315 5.581 -6.613 1.00 96.75 88 VAL A N 1
ATOM 577 C CA . VAL A 1 88 ? 3.082 6.925 -7.159 1.00 96.75 88 VAL A CA 1
ATOM 578 C C . VAL A 1 88 ? 1.911 7.554 -6.423 1.00 96.75 88 VAL A C 1
ATOM 580 O O . VAL A 1 88 ? 0.861 6.928 -6.316 1.00 96.75 88 VAL A O 1
ATOM 583 N N . ILE A 1 89 ? 2.073 8.786 -5.946 1.00 96.00 89 ILE A N 1
ATOM 584 C CA . ILE A 1 89 ? 1.026 9.541 -5.248 1.00 96.00 89 ILE A CA 1
ATOM 585 C C . ILE A 1 89 ? 0.724 10.864 -5.955 1.00 96.00 89 ILE A C 1
ATOM 587 O O . ILE A 1 89 ? 1.559 11.379 -6.698 1.00 96.00 89 ILE A O 1
ATOM 591 N N . SER A 1 90 ? -0.468 11.415 -5.721 1.00 93.06 90 SER A N 1
ATOM 592 C CA . SER A 1 90 ? -0.888 12.713 -6.260 1.00 93.06 90 SER A CA 1
ATOM 593 C C . SER A 1 90 ? -0.813 13.797 -5.187 1.00 93.06 90 SER A C 1
ATOM 595 O O . SER A 1 90 ? -1.269 13.602 -4.066 1.00 93.06 90 SER A O 1
ATOM 597 N N . SER A 1 91 ? -0.289 14.976 -5.528 1.00 88.69 91 SER A N 1
ATOM 598 C CA . SER A 1 91 ? -0.328 16.148 -4.639 1.00 88.69 91 SER A CA 1
ATOM 599 C C . SER A 1 91 ? -1.706 16.814 -4.576 1.00 88.69 91 SER A C 1
ATOM 601 O O . SER A 1 91 ? -1.933 17.671 -3.730 1.00 88.69 91 SER A O 1
ATOM 603 N N . ASN A 1 92 ? -2.616 16.449 -5.483 1.00 89.19 92 ASN A N 1
ATOM 604 C CA . ASN A 1 92 ? -3.933 17.074 -5.633 1.00 89.19 92 ASN A CA 1
ATOM 605 C C . ASN A 1 92 ? -5.047 16.282 -4.929 1.00 89.19 92 ASN A C 1
ATOM 607 O O . ASN A 1 92 ? -6.228 16.541 -5.153 1.00 89.19 92 ASN A O 1
ATOM 611 N N . THR A 1 93 ? -4.683 15.291 -4.115 1.00 90.19 93 THR A N 1
ATOM 612 C CA . THR A 1 93 ? -5.610 14.429 -3.376 1.00 90.19 93 THR A CA 1
ATOM 613 C C . THR A 1 93 ? -5.339 14.504 -1.882 1.00 90.19 93 THR A C 1
ATOM 615 O O . THR A 1 93 ? -4.267 14.919 -1.442 1.00 90.19 93 THR A O 1
ATOM 618 N N . THR A 1 94 ? -6.317 14.095 -1.079 1.00 93.88 94 THR A N 1
ATOM 619 C CA . THR A 1 94 ? -6.209 14.131 0.380 1.00 93.88 94 THR A CA 1
ATOM 620 C C . THR A 1 94 ? -5.875 12.752 0.931 1.00 93.88 94 THR A C 1
ATOM 622 O O . THR A 1 94 ? -6.492 11.760 0.553 1.00 93.88 94 THR A O 1
ATOM 625 N N . TYR A 1 95 ? -4.925 12.706 1.862 1.00 95.00 95 TYR A N 1
ATOM 626 C CA . TYR A 1 95 ? -4.559 11.511 2.613 1.00 95.00 95 TYR A CA 1
ATOM 627 C C . TYR A 1 95 ? -4.850 11.783 4.087 1.00 95.00 95 TYR A C 1
ATOM 629 O O . TYR A 1 95 ? -4.252 12.674 4.689 1.00 95.00 95 TYR A O 1
ATOM 637 N N . THR A 1 96 ? -5.798 11.057 4.671 1.00 95.19 96 THR A N 1
ATOM 638 C CA . THR A 1 96 ? -6.238 11.280 6.056 1.00 95.19 96 THR A CA 1
ATOM 639 C C . THR A 1 96 ? -6.144 9.988 6.847 1.00 95.19 96 THR A C 1
ATOM 641 O O . THR A 1 96 ? -6.621 8.953 6.395 1.00 95.19 96 THR A O 1
ATOM 644 N N . ASN A 1 97 ? -5.530 10.022 8.032 1.00 96.00 97 ASN A N 1
ATOM 645 C CA . ASN A 1 97 ? -5.429 8.854 8.918 1.00 96.00 97 ASN A CA 1
ATOM 646 C C . ASN A 1 97 ? -4.910 7.612 8.173 1.00 96.00 97 ASN A C 1
ATOM 648 O O . ASN A 1 97 ? -5.516 6.540 8.174 1.00 96.00 97 ASN A O 1
ATOM 652 N N . CYS A 1 98 ? -3.800 7.812 7.459 1.00 97.25 98 CYS A N 1
ATOM 653 C CA . CYS A 1 98 ? -3.144 6.807 6.636 1.00 97.25 98 CYS A CA 1
ATOM 654 C C . CYS A 1 98 ? -1.837 6.368 7.291 1.00 97.25 98 CYS A C 1
ATOM 656 O O . CYS A 1 9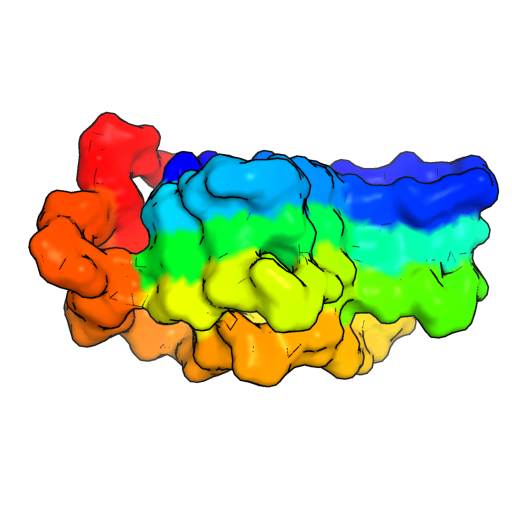8 ? -0.980 7.203 7.590 1.00 97.25 98 CYS A O 1
ATOM 658 N N . TYR A 1 99 ? -1.681 5.064 7.521 1.00 98.31 99 TYR A N 1
ATOM 659 C CA . TYR A 1 99 ? -0.628 4.547 8.396 1.00 98.31 99 TYR A CA 1
ATOM 660 C C . TYR A 1 99 ? 0.158 3.394 7.788 1.00 98.31 99 TYR A C 1
ATOM 662 O O . TYR A 1 99 ? -0.395 2.520 7.126 1.00 98.31 99 TYR A O 1
ATOM 670 N N . ARG A 1 100 ? 1.453 3.347 8.091 1.00 98.19 100 ARG A N 1
ATOM 671 C CA . ARG A 1 100 ? 2.344 2.260 7.672 1.00 98.19 100 ARG A CA 1
ATOM 672 C C . ARG A 1 100 ? 3.011 1.590 8.860 1.00 98.19 100 ARG A C 1
ATOM 674 O O . ARG A 1 100 ? 3.384 2.276 9.813 1.00 98.19 100 ARG A O 1
ATOM 681 N N . ASN A 1 101 ? 3.256 0.287 8.748 1.00 98.44 101 ASN A N 1
ATOM 682 C CA . ASN A 1 101 ? 4.149 -0.417 9.664 1.00 98.44 101 ASN A CA 1
ATOM 683 C C . ASN A 1 101 ? 5.593 0.076 9.469 1.00 98.44 101 ASN A C 1
ATOM 685 O O . ASN A 1 101 ? 6.207 -0.168 8.432 1.00 98.44 101 ASN A O 1
ATOM 689 N N . SER A 1 102 ? 6.154 0.761 10.462 1.00 98.06 102 SER A N 1
ATOM 690 C CA . SER A 1 102 ? 7.524 1.283 10.422 1.00 98.06 102 SER A CA 1
ATOM 691 C C . SER A 1 102 ? 8.594 0.191 10.429 1.00 98.06 102 SER A C 1
ATOM 693 O O . SER A 1 102 ? 9.713 0.456 10.002 1.00 98.06 102 SER A O 1
ATOM 695 N N . GLY A 1 103 ? 8.247 -1.021 10.871 1.00 98.06 103 GLY A N 1
ATOM 696 C CA . GLY A 1 103 ? 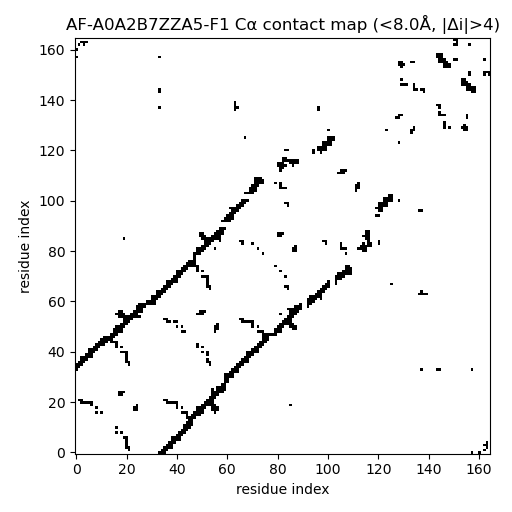9.121 -2.191 10.829 1.00 98.06 103 GLY A CA 1
ATOM 697 C C . GLY A 1 103 ? 9.047 -2.992 9.527 1.00 98.06 103 GLY A C 1
ATOM 698 O O . GLY A 1 103 ? 9.750 -3.992 9.409 1.00 98.06 103 GLY A O 1
ATOM 699 N N . ALA A 1 104 ? 8.194 -2.610 8.569 1.00 98.12 104 ALA A N 1
ATOM 700 C CA . ALA A 1 104 ? 8.135 -3.284 7.277 1.00 98.12 104 ALA A CA 1
ATOM 701 C C . ALA A 1 104 ? 9.411 -3.007 6.468 1.00 98.12 104 ALA A C 1
ATOM 703 O O . ALA A 1 104 ? 9.824 -1.857 6.301 1.00 98.12 104 ALA A O 1
ATOM 704 N N . ALA A 1 105 ? 10.018 -4.062 5.929 1.00 98.25 105 ALA A N 1
ATOM 705 C CA . ALA A 1 105 ? 11.142 -3.947 5.014 1.00 98.25 105 ALA A CA 1
ATOM 706 C C . ALA A 1 105 ? 10.631 -3.482 3.644 1.00 98.25 105 ALA A C 1
ATOM 708 O O . ALA A 1 105 ? 9.959 -4.232 2.932 1.00 98.25 105 ALA A O 1
ATOM 709 N N . ILE A 1 106 ? 10.949 -2.238 3.282 1.00 98.38 106 ILE A N 1
ATOM 710 C CA . ILE A 1 106 ? 10.597 -1.652 1.987 1.00 98.38 106 ILE A CA 1
ATOM 711 C C . ILE A 1 106 ? 11.883 -1.404 1.203 1.00 98.38 106 ILE A C 1
ATOM 713 O O . ILE A 1 106 ? 12.735 -0.619 1.623 1.00 98.38 106 ILE A O 1
ATOM 717 N N . THR A 1 107 ? 12.045 -2.114 0.087 1.00 97.81 107 THR A N 1
ATOM 718 C CA . THR A 1 107 ? 13.320 -2.200 -0.632 1.00 97.81 107 THR A CA 1
ATOM 719 C C . THR A 1 107 ? 13.172 -2.108 -2.146 1.00 97.81 107 THR A C 1
ATOM 721 O O . THR A 1 107 ? 12.196 -2.583 -2.734 1.00 97.81 107 THR A O 1
ATOM 724 N N . VAL A 1 108 ? 14.199 -1.538 -2.776 1.00 96.31 108 VAL A N 1
ATOM 725 C CA . VAL A 1 108 ? 14.434 -1.566 -4.222 1.00 96.31 108 VAL A CA 1
ATOM 726 C C . VAL A 1 108 ? 15.805 -2.175 -4.463 1.00 96.31 108 VAL A C 1
ATOM 728 O O . VAL A 1 108 ? 16.796 -1.706 -3.909 1.00 96.31 108 VAL A O 1
ATOM 731 N N . ASN A 1 109 ? 15.878 -3.221 -5.288 1.00 95.19 109 ASN A N 1
ATOM 732 C CA . ASN A 1 109 ? 17.132 -3.906 -5.626 1.00 95.19 109 ASN A CA 1
ATOM 733 C C . ASN A 1 109 ? 17.931 -4.341 -4.377 1.00 95.19 109 ASN A C 1
ATOM 735 O O . ASN A 1 109 ? 19.156 -4.240 -4.332 1.00 95.19 109 ASN A O 1
ATOM 739 N N . GLY A 1 110 ? 17.218 -4.794 -3.340 1.00 95.00 110 GLY A N 1
ATOM 740 C CA . GLY A 1 110 ? 17.798 -5.241 -2.070 1.00 95.00 110 GLY A CA 1
ATOM 741 C C . GLY A 1 110 ? 18.272 -4.124 -1.133 1.00 95.00 110 GLY A C 1
ATOM 742 O O . GLY A 1 110 ? 18.756 -4.433 -0.049 1.00 95.00 110 GLY A O 1
ATOM 743 N N . GLN A 1 111 ? 18.126 -2.850 -1.507 1.00 95.75 111 GLN A N 1
ATOM 744 C CA . GLN A 1 111 ? 18.477 -1.702 -0.666 1.00 95.75 111 GLN A CA 1
ATOM 745 C C . GLN A 1 111 ? 17.221 -1.033 -0.095 1.00 95.75 111 GLN A C 1
ATOM 747 O O . GLN A 1 111 ? 16.188 -1.040 -0.770 1.00 95.75 111 GLN A O 1
ATOM 752 N N . PRO A 1 112 ? 17.276 -0.439 1.114 1.00 97.06 112 PRO A N 1
A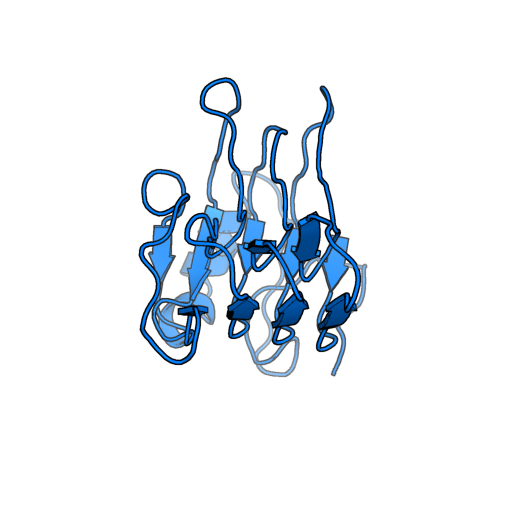TOM 753 C CA . PRO A 1 112 ? 16.168 0.347 1.652 1.00 97.06 112 PRO A CA 1
ATOM 754 C C . PRO A 1 112 ? 15.716 1.432 0.668 1.00 97.06 112 PRO A C 1
ATOM 756 O O . PRO A 1 112 ? 16.542 2.154 0.110 1.00 97.06 112 PRO A O 1
ATOM 759 N N . ALA A 1 113 ? 14.408 1.541 0.446 1.00 95.44 113 ALA A N 1
ATOM 760 C CA . ALA A 1 113 ? 13.854 2.532 -0.469 1.00 95.44 113 ALA A CA 1
ATOM 761 C C . ALA A 1 113 ? 13.573 3.865 0.238 1.00 95.44 113 ALA A C 1
ATOM 763 O O . ALA A 1 113 ? 13.103 3.894 1.378 1.00 95.44 113 ALA A O 1
ATOM 764 N N . THR A 1 114 ? 13.766 4.972 -0.477 1.00 95.75 114 THR A N 1
ATOM 765 C CA . THR A 1 114 ? 13.177 6.262 -0.100 1.00 95.75 114 THR A CA 1
ATOM 766 C C . THR A 1 114 ? 11.701 6.247 -0.478 1.00 95.75 114 THR A C 1
ATOM 768 O O . THR A 1 114 ? 11.372 6.122 -1.656 1.00 95.75 114 THR A O 1
ATOM 771 N N . LEU A 1 115 ? 10.817 6.359 0.513 1.00 97.31 115 LEU A N 1
ATOM 772 C CA . LEU A 1 115 ? 9.376 6.254 0.291 1.00 97.31 115 LEU A CA 1
ATOM 773 C C . LEU A 1 115 ? 8.817 7.526 -0.345 1.00 97.31 115 LEU A C 1
ATOM 775 O O . LEU A 1 115 ? 8.951 8.615 0.216 1.00 97.31 115 LEU A O 1
ATOM 779 N N . THR A 1 116 ? 8.138 7.378 -1.477 1.00 97.00 116 THR A N 1
ATOM 780 C CA . THR A 1 116 ? 7.472 8.484 -2.185 1.00 97.00 116 THR A CA 1
ATOM 781 C C . THR A 1 116 ? 6.312 9.082 -1.392 1.00 97.00 116 THR A C 1
ATOM 783 O O . THR A 1 116 ? 6.016 10.265 -1.526 1.00 97.00 116 THR A O 1
ATOM 786 N N . ASP A 1 117 ? 5.687 8.285 -0.528 1.00 97.06 117 ASP A N 1
ATOM 787 C CA . ASP A 1 117 ? 4.524 8.649 0.277 1.00 97.06 117 ASP A CA 1
ATOM 788 C C . ASP A 1 117 ? 4.849 8.924 1.753 1.00 97.06 117 ASP A C 1
ATOM 790 O O . ASP A 1 117 ? 3.952 8.983 2.598 1.00 97.06 117 ASP A O 1
ATOM 794 N N . ALA A 1 118 ? 6.127 9.136 2.089 1.00 96.75 118 ALA A N 1
ATOM 795 C CA . ALA A 1 118 ? 6.551 9.419 3.461 1.00 96.75 118 ALA A CA 1
ATOM 796 C C . ALA A 1 118 ? 5.874 10.662 4.065 1.00 96.75 118 ALA A C 1
ATOM 798 O O . ALA A 1 118 ? 5.637 10.697 5.268 1.00 96.75 118 ALA A O 1
ATOM 799 N N . SER A 1 119 ? 5.565 11.675 3.248 1.00 95.69 119 SER A N 1
ATOM 800 C CA . SER A 1 119 ? 4.930 12.923 3.695 1.00 95.69 119 SER A CA 1
ATOM 801 C C . SER A 1 119 ? 3.424 12.799 3.936 1.00 95.69 119 SER A C 1
ATOM 803 O O . SER A 1 119 ? 2.850 13.641 4.621 1.00 95.69 119 SER A O 1
ATOM 805 N N . VAL A 1 120 ? 2.785 11.764 3.384 1.00 96.19 120 VAL A N 1
ATOM 806 C CA . VAL A 1 120 ? 1.327 11.556 3.442 1.00 96.19 120 VAL A CA 1
ATOM 807 C C . VAL A 1 120 ? 0.935 10.310 4.241 1.00 96.19 120 VAL A C 1
ATOM 809 O O . VAL A 1 120 ? -0.245 9.983 4.360 1.00 96.19 120 VAL A O 1
ATOM 812 N N . THR A 1 121 ? 1.920 9.61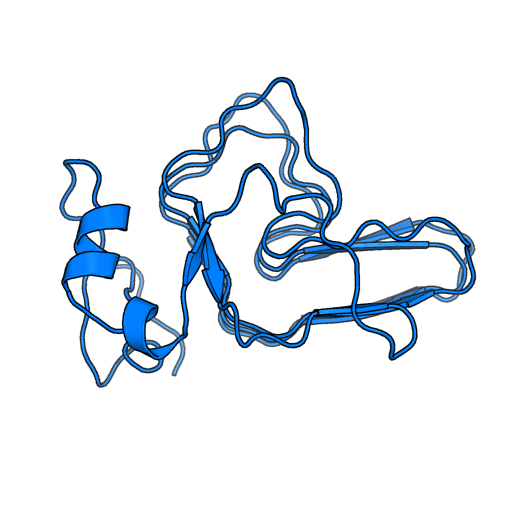1 4.812 1.00 96.31 121 THR A N 1
ATOM 813 C CA . THR A 1 121 ? 1.725 8.418 5.640 1.00 96.31 121 THR A CA 1
ATOM 814 C C . THR A 1 121 ? 2.367 8.599 7.007 1.00 96.31 121 THR A C 1
ATOM 816 O O . THR A 1 121 ? 3.483 9.094 7.142 1.00 96.31 121 THR A O 1
ATOM 819 N N . THR A 1 122 ? 1.673 8.157 8.052 1.00 98.19 122 THR A N 1
ATOM 820 C CA . THR A 1 122 ? 2.195 8.197 9.420 1.00 98.19 122 THR A CA 1
ATOM 821 C C . THR A 1 122 ? 2.800 6.835 9.789 1.00 98.19 122 THR A C 1
ATOM 823 O O . THR A 1 122 ? 2.083 5.829 9.769 1.00 98.19 122 THR A O 1
ATOM 826 N N . PRO A 1 123 ? 4.099 6.749 10.131 1.00 98.44 123 PRO A N 1
ATOM 827 C CA . PRO A 1 123 ? 4.688 5.508 10.622 1.00 98.44 123 PRO A CA 1
ATOM 828 C C . PRO A 1 123 ? 4.168 5.139 12.008 1.00 98.44 123 PRO A C 1
ATOM 830 O O . PRO A 1 123 ? 4.116 5.983 12.899 1.00 98.44 123 PRO A O 1
ATOM 833 N N . LYS A 1 124 ? 3.868 3.857 12.203 1.00 98.50 124 LYS A N 1
ATOM 834 C CA . LYS A 1 124 ? 3.646 3.229 13.508 1.00 98.50 124 LYS A CA 1
ATOM 835 C C . LYS A 1 124 ? 4.295 1.855 13.514 1.00 98.50 124 LYS A C 1
ATOM 837 O O . LYS A 1 124 ? 4.286 1.161 12.504 1.00 98.50 124 LYS A O 1
ATOM 842 N N . THR A 1 125 ? 4.866 1.445 14.632 1.00 98.31 125 THR A N 1
ATOM 843 C CA . THR A 1 125 ? 5.327 0.069 14.817 1.00 98.31 125 THR A CA 1
ATOM 844 C C . THR A 1 125 ? 4.140 -0.888 14.780 1.00 98.31 125 THR A C 1
ATOM 846 O O . THR A 1 125 ? 3.010 -0.516 15.097 1.00 98.31 125 THR A O 1
ATOM 849 N N . LYS A 1 126 ? 4.386 -2.159 14.457 1.00 97.12 126 LYS A N 1
ATOM 850 C CA . LYS A 1 126 ? 3.342 -3.190 14.514 1.00 97.12 126 LYS A CA 1
ATOM 851 C C . LYS A 1 126 ? 2.658 -3.260 15.887 1.00 97.12 126 LYS A C 1
ATOM 853 O O . LYS A 1 126 ? 1.442 -3.381 15.937 1.00 97.12 126 LYS A O 1
ATOM 858 N N . ALA A 1 127 ? 3.415 -3.117 16.976 1.00 97.94 127 ALA A N 1
ATOM 859 C CA . ALA A 1 127 ? 2.870 -3.123 18.333 1.00 97.94 127 ALA A CA 1
ATOM 860 C C . ALA A 1 127 ? 1.912 -1.944 18.582 1.00 97.94 127 ALA A C 1
ATOM 862 O O . ALA A 1 127 ? 0.818 -2.141 19.107 1.00 97.94 127 ALA A O 1
ATOM 863 N N . GLU A 1 128 ? 2.276 -0.732 18.147 1.00 98.38 128 GLU A N 1
ATOM 864 C CA . GLU A 1 128 ? 1.370 0.423 18.194 1.00 98.38 128 GLU A CA 1
ATOM 865 C C . GLU A 1 128 ? 0.139 0.199 17.318 1.00 98.38 128 GLU A C 1
ATOM 867 O O . GLU A 1 128 ? -0.958 0.571 17.703 1.00 98.38 128 GLU A O 1
ATOM 872 N N . MET A 1 129 ? 0.286 -0.443 16.158 1.00 98.00 129 MET A N 1
ATOM 873 C CA . MET A 1 129 ? -0.852 -0.759 15.295 1.00 98.00 129 MET A CA 1
ATOM 874 C C . MET A 1 129 ? -1.767 -1.851 15.869 1.00 98.00 129 MET A C 1
ATOM 876 O O . MET A 1 129 ? -2.869 -2.031 15.373 1.00 98.00 129 MET A O 1
ATOM 880 N N . GLN A 1 130 ? -1.353 -2.591 16.897 1.00 97.44 130 GLN A N 1
ATOM 881 C CA . GLN A 1 130 ? -2.148 -3.663 17.507 1.00 97.44 130 GLN A CA 1
ATOM 882 C C . GLN A 1 130 ? -2.950 -3.198 18.729 1.00 97.44 130 GLN A C 1
ATOM 884 O O . GLN A 1 130 ? -3.583 -4.030 19.381 1.00 97.44 130 GLN A O 1
ATOM 889 N N . ASN A 1 131 ? -2.938 -1.909 19.076 1.00 95.44 131 ASN A N 1
ATOM 890 C CA . ASN A 1 131 ? -3.657 -1.380 20.235 1.00 95.44 131 ASN A CA 1
ATOM 891 C C . ASN A 1 131 ? -5.016 -0.749 19.861 1.00 95.44 131 ASN A C 1
ATOM 893 O O . ASN A 1 131 ? -5.338 -0.522 18.693 1.00 95.44 131 ASN A O 1
ATOM 897 N N . ASN A 1 132 ? -5.846 -0.504 20.879 1.00 94.50 132 ASN A N 1
ATOM 898 C CA . ASN A 1 132 ? -7.163 0.110 20.690 1.00 94.50 132 ASN A CA 1
ATOM 899 C C . ASN A 1 132 ? -7.057 1.570 20.233 1.00 94.50 132 ASN A C 1
ATOM 901 O O . ASN A 1 132 ? -7.862 1.994 19.411 1.00 94.50 132 ASN A O 1
ATOM 905 N N . ASP A 1 133 ? -6.032 2.295 20.679 1.00 95.12 133 ASP A N 1
ATOM 906 C CA . ASP A 1 133 ? -5.804 3.686 20.279 1.00 95.12 133 ASP A CA 1
ATOM 907 C C . ASP A 1 133 ? -5.611 3.801 18.760 1.00 95.12 133 ASP A C 1
ATOM 909 O O . ASP A 1 133 ? -6.161 4.692 18.119 1.00 95.12 133 ASP A O 1
ATOM 913 N N . PHE A 1 134 ? -4.884 2.864 18.145 1.00 96.62 134 PHE A N 1
ATOM 914 C CA . PHE A 1 134 ? -4.705 2.822 16.700 1.00 96.62 134 PHE A CA 1
ATOM 915 C C . PHE A 1 134 ? -5.997 2.493 15.955 1.00 96.62 134 PHE A C 1
ATOM 917 O O . PHE A 1 134 ? -6.299 3.136 14.951 1.00 96.62 134 PHE A O 1
ATOM 924 N N . ARG A 1 135 ? -6.791 1.537 16.452 1.00 95.00 135 ARG A N 1
ATOM 925 C CA . ARG A 1 135 ? -8.143 1.294 15.923 1.00 95.00 135 ARG A CA 1
ATOM 926 C C . ARG A 1 135 ? -8.979 2.579 15.967 1.00 95.00 135 ARG A C 1
ATOM 928 O O . ARG A 1 135 ? -9.681 2.877 15.005 1.00 95.00 135 ARG A O 1
ATOM 935 N N . ASP A 1 136 ? -8.894 3.349 17.047 1.00 93.56 136 ASP A N 1
ATOM 936 C CA . ASP A 1 136 ? -9.693 4.565 17.222 1.00 93.56 136 ASP A CA 1
ATOM 937 C C . ASP A 1 136 ? -9.250 5.703 16.298 1.00 93.56 136 ASP A C 1
ATOM 939 O O . ASP A 1 136 ? -10.099 6.423 15.769 1.00 93.56 136 ASP A O 1
ATOM 943 N N . LEU A 1 137 ? -7.953 5.786 15.984 1.00 94.31 137 LEU A N 1
ATOM 944 C CA . LEU A 1 137 ? -7.437 6.671 14.935 1.00 94.31 137 LEU A CA 1
ATOM 945 C C . LEU A 1 137 ? -8.019 6.360 13.544 1.00 94.31 137 LEU A C 1
ATOM 947 O O . LEU A 1 137 ? -8.213 7.274 12.746 1.00 94.31 137 LEU A O 1
ATOM 951 N N . LEU A 1 138 ? -8.316 5.090 13.245 1.00 93.81 138 LEU A N 1
ATOM 952 C CA . LEU A 1 138 ? -8.949 4.693 11.981 1.00 93.81 138 LEU A CA 1
ATOM 953 C C . LEU A 1 138 ? -10.459 4.964 11.962 1.00 93.81 138 LEU A C 1
ATOM 955 O O . LEU A 1 138 ? -11.057 5.047 10.892 1.00 93.81 138 LEU A O 1
ATOM 959 N N . ASN A 1 139 ? -11.101 5.081 13.123 1.00 83.44 139 ASN A N 1
ATOM 960 C CA . ASN A 1 139 ? -12.553 5.197 13.193 1.00 83.44 139 ASN A CA 1
ATOM 961 C C . ASN A 1 139 ? -13.056 6.596 12.812 1.00 83.44 139 ASN A C 1
ATOM 963 O O . ASN A 1 139 ? -14.140 6.690 12.244 1.00 83.44 139 ASN A O 1
ATOM 967 N N . SER A 1 140 ? -12.294 7.671 13.055 1.00 71.50 140 SER A N 1
ATOM 968 C CA . SER A 1 140 ? -12.620 9.056 12.640 1.00 71.50 140 SER A CA 1
ATOM 969 C C . SER A 1 140 ? -14.104 9.457 12.787 1.00 71.50 140 SER A C 1
ATOM 971 O O . SER A 1 140 ? -14.644 10.163 11.939 1.00 71.50 140 SER A O 1
ATOM 973 N N . GLY A 1 141 ? -14.789 8.977 13.836 1.00 63.06 141 GLY A N 1
ATOM 974 C CA . GLY A 1 141 ? -16.221 9.224 14.082 1.00 63.06 141 GLY A CA 1
ATOM 975 C C . GLY A 1 141 ? -17.208 8.140 13.609 1.00 63.06 141 GLY A C 1
ATOM 976 O O . GLY A 1 141 ? -18.412 8.326 13.744 1.00 63.06 141 GLY A O 1
ATOM 977 N N . THR A 1 142 ? -16.740 7.003 13.092 1.00 66.25 142 THR A N 1
ATOM 978 C CA . THR A 1 142 ? -17.563 5.862 12.645 1.00 66.25 142 THR A CA 1
ATOM 979 C C . THR A 1 142 ? -17.07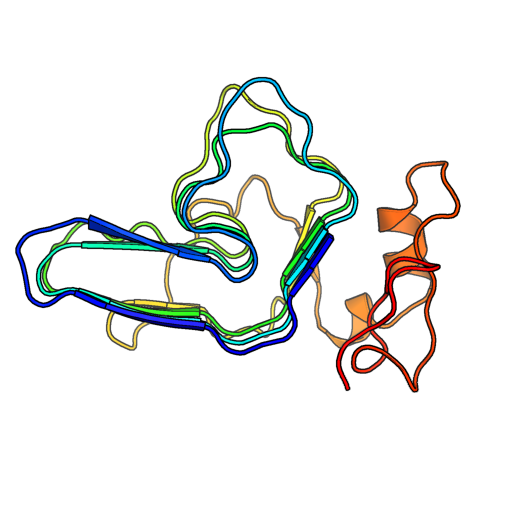3 4.561 13.280 1.00 66.25 142 THR A C 1
ATOM 981 O O . THR A 1 142 ? -15.875 4.338 13.377 1.00 66.25 142 THR A O 1
ATOM 984 N N . SER A 1 143 ? -17.972 3.681 13.727 1.00 75.19 143 SER A N 1
ATOM 985 C CA . SER A 1 143 ? -17.612 2.403 14.365 1.00 75.19 143 SER A CA 1
ATOM 986 C C . SER A 1 143 ? -17.449 1.277 13.334 1.00 75.19 143 SER A C 1
ATOM 988 O O . SER A 1 143 ? -18.186 0.290 13.367 1.00 75.19 143 SER A O 1
ATOM 990 N N . VAL A 1 144 ? -16.538 1.438 12.372 1.00 90.25 144 VAL A N 1
ATOM 991 C CA . VAL A 1 144 ? -16.331 0.444 11.297 1.00 90.25 144 VAL A CA 1
ATOM 992 C C . VAL A 1 144 ? -15.143 -0.480 11.556 1.00 90.25 144 VAL A C 1
ATOM 994 O O . VAL A 1 144 ? -15.112 -1.588 11.019 1.00 90.25 144 VAL A O 1
ATOM 997 N N . TRP A 1 145 ? -14.195 -0.071 12.404 1.00 94.06 145 TRP A N 1
ATOM 998 C CA . TRP A 1 145 ? -13.030 -0.871 12.768 1.00 94.06 145 TRP A CA 1
ATOM 999 C C . TRP A 1 145 ? -13.216 -1.574 14.113 1.00 94.06 145 TRP A C 1
ATOM 1001 O O . TRP A 1 145 ? -13.465 -0.945 15.142 1.00 94.06 145 TRP A O 1
ATOM 1011 N N . GLY A 1 146 ? -13.044 -2.893 14.106 1.00 93.75 146 GLY A N 1
ATOM 1012 C CA . GLY A 1 146 ? -12.916 -3.744 15.283 1.00 93.75 146 GLY A CA 1
ATOM 1013 C C . GLY A 1 146 ? -11.456 -4.110 15.542 1.00 93.75 146 GLY A C 1
ATOM 1014 O O . GLY A 1 146 ? -10.593 -3.924 14.688 1.00 93.75 146 GLY A O 1
ATOM 1015 N N . ARG A 1 147 ? -11.169 -4.650 16.729 1.00 92.94 147 ARG A N 1
ATOM 1016 C CA . ARG A 1 147 ? -9.849 -5.195 17.077 1.00 92.94 147 ARG A CA 1
ATOM 1017 C C . ARG A 1 147 ? -10.018 -6.400 17.990 1.00 92.94 147 ARG A C 1
ATOM 1019 O O . ARG A 1 147 ? -10.792 -6.353 18.940 1.00 92.94 147 ARG A O 1
ATOM 1026 N N . ASP A 1 148 ? -9.297 -7.468 17.687 1.00 92.81 148 ASP A N 1
ATOM 1027 C CA . ASP A 1 148 ? -9.310 -8.737 18.414 1.00 92.81 148 ASP A CA 1
ATOM 1028 C C . ASP A 1 148 ? -7.936 -9.383 18.217 1.00 92.81 148 ASP A C 1
ATOM 1030 O O . ASP A 1 148 ? -7.468 -9.480 17.085 1.00 92.81 148 ASP A O 1
ATOM 1034 N N . SER A 1 149 ? -7.273 -9.800 19.298 1.00 91.62 149 SER A N 1
ATOM 1035 C CA . SER A 1 149 ? -5.938 -10.408 19.224 1.00 91.62 149 SER A CA 1
ATOM 1036 C C . SER A 1 149 ? -5.901 -11.702 18.407 1.00 91.62 149 SER A C 1
ATOM 1038 O O . SER A 1 149 ? -4.840 -12.067 17.915 1.00 91.62 149 SER A O 1
ATOM 1040 N N . GLY A 1 150 ? -7.034 -12.392 18.252 1.00 91.75 150 GLY A N 1
ATOM 1041 C CA . GLY A 1 150 ? -7.149 -13.612 17.454 1.00 91.75 150 GLY A CA 1
ATOM 1042 C C . GLY A 1 150 ? -7.453 -13.383 15.970 1.00 91.75 150 GLY A C 1
ATOM 1043 O O . GLY A 1 150 ? -7.645 -14.354 15.241 1.00 91.75 150 GLY A O 1
ATOM 1044 N N . LYS A 1 151 ? -7.545 -12.130 15.507 1.00 92.25 151 LYS A N 1
ATOM 1045 C CA . LYS A 1 151 ? -7.926 -11.774 14.131 1.00 92.25 151 LYS A CA 1
ATOM 1046 C C . LYS A 1 151 ? -6.907 -10.832 13.514 1.00 92.25 151 LYS A C 1
ATOM 1048 O O . LYS A 1 151 ? -6.439 -9.928 14.194 1.00 92.25 151 LYS A O 1
ATOM 1053 N N . ASN A 1 152 ? -6.616 -11.017 12.224 1.00 93.56 152 ASN A N 1
ATOM 1054 C CA . ASN A 1 152 ? -5.715 -10.142 11.465 1.00 93.56 152 ASN A CA 1
ATOM 1055 C C . ASN A 1 152 ? -4.389 -9.879 12.199 1.00 93.56 152 ASN A C 1
ATOM 1057 O O . ASN A 1 152 ? -3.903 -8.750 12.230 1.00 93.56 152 ASN A O 1
ATOM 1061 N N . ASP A 1 153 ? -3.859 -10.905 12.874 1.00 94.00 153 ASP A N 1
ATOM 1062 C CA . ASP A 1 153 ? -2.638 -10.795 13.676 1.00 94.00 153 ASP A CA 1
ATOM 1063 C C . ASP A 1 153 ? -2.700 -9.659 14.724 1.00 94.00 153 ASP A C 1
ATOM 1065 O O . ASP A 1 153 ? -1.763 -8.888 14.916 1.00 94.00 153 ASP A O 1
ATOM 1069 N N . GLY A 1 154 ? -3.864 -9.481 15.357 1.00 95.00 154 GLY A N 1
ATOM 1070 C CA . GLY A 1 154 ? -4.121 -8.456 16.370 1.00 95.00 154 GLY A CA 1
ATOM 1071 C C . GLY A 1 154 ? -4.233 -7.022 15.847 1.00 95.00 154 GLY A C 1
ATOM 1072 O O . GLY A 1 154 ? -4.464 -6.111 16.650 1.00 95.00 154 GLY A O 1
ATOM 1073 N N . LEU A 1 155 ? -4.075 -6.807 14.538 1.00 96.12 155 LEU A N 1
ATOM 1074 C CA . LEU A 1 155 ? -4.311 -5.522 13.883 1.00 96.12 155 LEU A CA 1
ATOM 1075 C C . LEU A 1 155 ? -5.823 -5.246 13.795 1.00 96.12 155 LEU A C 1
ATOM 1077 O O . LEU A 1 155 ? -6.631 -6.183 13.809 1.00 96.12 155 LEU A O 1
ATOM 1081 N N . PRO A 1 156 ? -6.239 -3.973 13.669 1.00 95.50 156 PRO A N 1
ATOM 1082 C CA . PRO A 1 156 ? -7.624 -3.634 13.396 1.00 95.50 156 PRO A CA 1
ATOM 1083 C C . PRO A 1 156 ? -8.173 -4.380 12.186 1.00 95.50 156 PRO A C 1
ATOM 1085 O O . PRO A 1 156 ? -7.448 -4.772 11.280 1.00 95.50 156 PRO A O 1
ATOM 1088 N N . TYR A 1 157 ? -9.476 -4.580 12.153 1.00 94.69 157 TYR A N 1
ATOM 1089 C CA . TYR A 1 157 ? -10.157 -5.162 11.011 1.00 94.69 157 TYR A CA 1
ATOM 1090 C C . TYR A 1 157 ? -11.493 -4.483 10.792 1.00 94.69 157 TYR A C 1
ATOM 1092 O O . TYR A 1 157 ? -12.065 -3.899 11.707 1.00 94.69 157 TYR A O 1
ATOM 1100 N N . ILE A 1 158 ? -12.008 -4.573 9.577 1.00 93.31 158 ILE A N 1
ATOM 1101 C CA . ILE A 1 158 ? -13.297 -3.981 9.246 1.00 93.31 158 ILE A CA 1
ATOM 1102 C C . ILE A 1 158 ? -14.395 -4.933 9.742 1.00 93.31 158 ILE A C 1
ATOM 1104 O O . ILE A 1 158 ? -14.397 -6.128 9.425 1.00 93.31 158 ILE A O 1
ATOM 1108 N N . ILE A 1 159 ? -15.323 -4.422 10.545 1.00 91.12 159 ILE A N 1
ATOM 1109 C CA . ILE A 1 159 ? -16.421 -5.210 11.114 1.00 91.12 159 ILE A CA 1
ATOM 1110 C C . ILE A 1 159 ? -17.325 -5.711 9.979 1.00 91.12 159 ILE A C 1
ATOM 1112 O O . ILE A 1 159 ? -17.667 -4.970 9.063 1.00 91.12 159 ILE A O 1
ATOM 1116 N N . GLY A 1 160 ? -17.715 -6.986 10.033 1.00 85.56 160 GLY A N 1
ATOM 1117 C CA . GLY A 1 160 ? -18.688 -7.571 9.103 1.00 85.56 160 GLY A CA 1
ATOM 1118 C C . GLY A 1 160 ? -18.138 -8.074 7.763 1.00 85.56 160 GLY A C 1
ATOM 1119 O O . GLY A 1 160 ? -18.882 -8.728 7.044 1.00 85.56 160 GLY A O 1
ATOM 1120 N N . VAL A 1 161 ? -16.858 -7.855 7.433 1.00 75.44 161 VAL A N 1
ATOM 1121 C CA . VAL A 1 161 ? -16.269 -8.320 6.151 1.00 75.44 161 VAL A CA 1
ATOM 1122 C C . VAL A 1 161 ? -15.316 -9.513 6.275 1.00 75.44 161 VAL A C 1
ATOM 1124 O O . VAL A 1 161 ? -14.745 -9.942 5.281 1.00 75.44 161 VAL A O 1
ATOM 1127 N N . GLY A 1 162 ? -15.196 -10.119 7.459 1.00 64.94 162 GLY A N 1
ATOM 1128 C CA . GLY A 1 162 ? -14.239 -11.204 7.695 1.00 64.94 162 GLY A CA 1
ATOM 1129 C C . GLY A 1 162 ? -12.787 -10.719 7.632 1.00 64.94 162 GLY A C 1
ATOM 1130 O O . GLY A 1 162 ? -12.503 -9.583 7.264 1.00 64.94 162 GLY A O 1
ATOM 1131 N N . VAL A 1 163 ? -11.858 -11.571 8.052 1.00 67.88 163 VAL A N 1
ATOM 1132 C CA . VAL A 1 163 ? -10.420 -11.350 7.865 1.00 67.88 163 VAL A CA 1
ATOM 1133 C C . VAL A 1 163 ? -9.778 -12.664 7.464 1.00 67.88 163 VAL A C 1
ATOM 1135 O O . VAL A 1 163 ? -10.206 -13.722 7.929 1.00 67.88 163 VAL A O 1
ATOM 1138 N N . GLY A 1 164 ? -8.775 -12.609 6.586 1.00 58.41 164 GLY A N 1
ATOM 1139 C CA . GLY A 1 164 ? -7.931 -13.775 6.333 1.00 58.41 164 GLY A CA 1
ATOM 1140 C C . GLY A 1 164 ? -7.277 -14.239 7.638 1.00 58.41 164 GLY A C 1
ATOM 1141 O O . GLY A 1 164 ? -7.033 -13.419 8.528 1.00 58.41 164 GLY A O 1
ATOM 1142 N N . ARG A 1 165 ? -7.065 -15.552 7.764 1.00 49.09 165 ARG A N 1
ATOM 1143 C CA . ARG A 1 165 ? -6.258 -16.123 8.849 1.00 49.09 165 ARG A CA 1
ATOM 1144 C C . ARG A 1 165 ? -4.791 -15.771 8.668 1.00 49.09 165 ARG A C 1
ATOM 1146 O O . ARG A 1 165 ? -4.348 -15.772 7.498 1.00 49.09 165 ARG A O 1
#

Mean predicted aligned error: 3.81 Å

Radius of gyration: 14.96 Å; Cα contacts (8 Å, |Δi|>4): 484; chains: 1; bounding box: 37×33×42 Å

Secondary structure (DSSP, 8-state):
-EE-S-EEEEE-SSSEEEEESSEEEEESS--EEEEEE-S-EEEEESSEEEEESSEEEEES-EEEEEE-S-EEEEESSS--EE-SSEEEE-TTS-EEEEEEETTS-EEETTEEPPPTTTTT-EEE-HHHHTSHHHHHHHHTTS--EE--TTSGGGS-EETTS----

Foldseek 3Di:
DEAEAAEEEEAADADEAQDERAESEDADADEAADYEYEHAYYYEHQAEYQYEHAISAYEEAYALYEYEYAYEYEYDYPDYQYAHHTSHYDPVYHQYLYEYAPPHQYDYNPHGDDHPCPVRYDYDHPVRQLDVVSQVSSQPPHPQWDFDCVFPVSGIDGPPPGGDD

Solvent-accessible surface area (backbone atoms only — not comparable to full-atom values): 8286 Å² total; per-residue (Å²): 86,76,28,61,57,69,39,74,48,78,41,80,55,90,47,75,44,53,37,29,35,69,33,36,68,42,70,56,94,60,77,50,55,58,32,40,12,50,18,37,38,43,37,39,21,57,20,21,40,23,32,10,25,33,12,3,30,32,51,31,29,36,33,26,28,40,18,49,29,33,38,42,36,37,50,72,43,93,68,61,33,35,17,54,44,19,6,39,71,49,92,89,45,53,64,38,59,28,36,29,32,61,76,36,59,44,28,46,70,89,36,81,52,77,50,66,34,59,91,57,38,45,73,35,44,63,72,56,43,44,37,71,69,45,31,52,57,46,23,80,93,46,96,50,54,41,73,42,74,92,39,54,87,17,25,54,42,56,64,94,70,72,70,64,132

Sequence (165 aa):
SYSSGNVSGNLSARGILNIGGLAGTLEGSGNISNCFATGNINARSGFAVYGGGLAGALLASIANCYATGNVACTATAQTNNIGALGGVISSNTTYTNCYRNSGAAITVNGQPATLTDASVTTPKTKAEMQNNDFRDLLNSGTSVWGRDSGKNDGLPYIIGVGVGR